Protein AF-A0A3N5EG06-F1 (afdb_monomer_lite)

Radius of gyration: 18.95 Å; chains: 1; bounding box: 44×19×53 Å

Structure (mmCIF, N/CA/C/O backbone):
data_AF-A0A3N5EG06-F1
#
_entry.id   AF-A0A3N5EG06-F1
#
loop_
_atom_site.group_PDB
_atom_site.id
_atom_site.type_symbol
_atom_site.label_atom_id
_atom_site.label_alt_id
_atom_site.label_comp_id
_atom_site.label_asym_id
_atom_site.label_entity_id
_atom_site.label_seq_id
_atom_site.pdbx_PDB_ins_code
_atom_site.Cartn_x
_atom_site.Cartn_y
_atom_site.Cartn_z
_atom_site.occupancy
_atom_site.B_iso_or_equiv
_atom_site.auth_seq_id
_atom_site.auth_comp_id
_atom_site.auth_asym_id
_atom_site.auth_atom_id
_atom_site.pdbx_PDB_model_num
ATOM 1 N N . MET A 1 1 ? 3.928 -12.321 3.495 1.00 86.88 1 MET A N 1
ATOM 2 C CA . MET A 1 1 ? 3.816 -10.873 3.793 1.00 86.88 1 MET A CA 1
ATOM 3 C C . MET A 1 1 ? 2.607 -10.284 3.085 1.00 86.88 1 MET A C 1
ATOM 5 O O . MET A 1 1 ? 1.709 -9.837 3.780 1.00 86.88 1 MET A O 1
ATOM 9 N N . LEU A 1 2 ? 2.553 -10.349 1.748 1.00 89.25 2 LEU A N 1
ATOM 10 C CA . LEU A 1 2 ? 1.446 -9.806 0.947 1.00 89.25 2 LEU A CA 1
ATOM 11 C C . LEU A 1 2 ? 0.070 -10.334 1.380 1.00 89.25 2 LEU A C 1
ATOM 13 O O . LEU A 1 2 ? -0.805 -9.529 1.653 1.00 89.25 2 LEU A O 1
ATOM 17 N N . ASP A 1 3 ? -0.079 -11.642 1.612 1.00 92.44 3 ASP A N 1
ATOM 18 C CA . ASP A 1 3 ? -1.355 -12.204 2.098 1.00 92.44 3 ASP A CA 1
ATOM 19 C C . ASP A 1 3 ? -1.817 -11.616 3.440 1.00 92.44 3 ASP A C 1
ATOM 21 O O . ASP A 1 3 ? -3.009 -11.540 3.719 1.00 92.44 3 ASP A O 1
ATOM 25 N N . ARG A 1 4 ? -0.875 -11.208 4.304 1.00 92.81 4 ARG A N 1
ATOM 26 C CA . ARG A 1 4 ? -1.213 -10.534 5.567 1.00 92.81 4 ARG A CA 1
ATOM 27 C C . ARG A 1 4 ? -1.649 -9.094 5.313 1.00 92.81 4 ARG A C 1
ATOM 29 O O . ARG A 1 4 ? -2.613 -8.658 5.925 1.00 92.81 4 ARG A O 1
ATOM 36 N N . LEU A 1 5 ? -0.964 -8.382 4.418 1.00 94.94 5 LEU A N 1
ATOM 37 C CA . LEU A 1 5 ? -1.328 -7.016 4.031 1.00 94.94 5 LEU A CA 1
ATOM 38 C C . LEU A 1 5 ? -2.710 -6.968 3.380 1.00 94.94 5 LEU A C 1
ATOM 40 O O . LEU A 1 5 ? -3.484 -6.070 3.691 1.00 94.94 5 LEU A O 1
ATOM 44 N N . GLU A 1 6 ? -3.045 -7.960 2.554 1.00 94.31 6 GLU A N 1
ATOM 45 C CA . GLU A 1 6 ? -4.357 -8.043 1.914 1.00 94.31 6 GLU A CA 1
ATOM 46 C C . GLU A 1 6 ? -5.469 -8.257 2.942 1.00 94.31 6 GLU A C 1
ATOM 48 O O . GLU A 1 6 ? -6.424 -7.490 2.974 1.00 94.31 6 GLU A O 1
ATOM 53 N N . LYS A 1 7 ? -5.291 -9.190 3.886 1.00 95.00 7 LYS A N 1
ATOM 54 C CA . LYS A 1 7 ? -6.242 -9.380 4.998 1.00 95.00 7 LYS A CA 1
ATOM 55 C C . LYS A 1 7 ? -6.421 -8.120 5.842 1.00 95.00 7 LYS A C 1
ATOM 57 O O . LYS A 1 7 ? -7.528 -7.800 6.268 1.00 95.00 7 LYS A O 1
ATOM 62 N N . VAL A 1 8 ? -5.334 -7.390 6.095 1.00 95.00 8 VAL A N 1
ATOM 63 C CA . VAL A 1 8 ? -5.406 -6.121 6.830 1.00 95.00 8 VAL A CA 1
ATOM 64 C C . VAL A 1 8 ? -6.121 -5.048 6.004 1.00 95.00 8 VAL A C 1
ATOM 66 O O . VAL A 1 8 ? -6.895 -4.278 6.566 1.00 95.00 8 VAL A O 1
ATOM 69 N N . LYS A 1 9 ? -5.934 -5.013 4.678 1.00 96.44 9 LYS A N 1
ATOM 70 C CA . LYS A 1 9 ? -6.662 -4.112 3.773 1.00 96.44 9 LYS A CA 1
ATOM 71 C C . LYS A 1 9 ? -8.153 -4.433 3.726 1.00 96.44 9 LYS A C 1
ATOM 73 O O . LYS A 1 9 ? -8.960 -3.508 3.784 1.00 96.44 9 LYS A O 1
ATOM 78 N N . GLU A 1 10 ? -8.521 -5.708 3.669 1.00 97.12 10 GLU A N 1
ATOM 79 C CA . GLU A 1 10 ? -9.914 -6.160 3.749 1.00 97.12 10 GLU A CA 1
ATOM 80 C C . GLU A 1 10 ? -10.564 -5.679 5.048 1.00 97.12 10 GLU A C 1
ATOM 82 O O . GLU A 1 10 ? -11.603 -5.019 5.005 1.00 97.12 10 GLU A O 1
ATOM 87 N N . ARG A 1 11 ? -9.904 -5.912 6.191 1.00 96.88 11 ARG A N 1
ATOM 88 C CA . ARG A 1 11 ? -10.379 -5.444 7.498 1.00 96.88 11 ARG A CA 1
ATOM 89 C C . ARG A 1 11 ? -10.477 -3.921 7.566 1.00 96.88 11 ARG A C 1
ATOM 91 O O . ARG A 1 11 ? -11.467 -3.394 8.060 1.00 96.88 11 ARG A O 1
ATOM 98 N N . TYR A 1 12 ? -9.482 -3.206 7.050 1.00 97.94 12 TYR A N 1
ATOM 99 C CA . TYR A 1 12 ? -9.507 -1.747 6.986 1.00 97.94 12 TYR A CA 1
ATOM 100 C C . TYR A 1 12 ? -10.737 -1.242 6.227 1.00 97.94 12 TYR A C 1
ATOM 102 O O . TYR A 1 12 ? -11.484 -0.426 6.758 1.00 97.94 12 TYR A O 1
ATOM 110 N N . ASN A 1 13 ? -10.987 -1.780 5.030 1.00 97.75 13 ASN A N 1
ATOM 111 C CA . ASN A 1 13 ? -12.133 -1.402 4.206 1.00 97.75 13 ASN A CA 1
ATOM 112 C C . ASN A 1 13 ? -13.469 -1.750 4.885 1.00 97.75 13 ASN A C 1
ATOM 114 O O . ASN A 1 13 ? -14.410 -0.959 4.824 1.00 97.75 13 ASN A O 1
ATOM 118 N N . GLU A 1 14 ? -13.550 -2.908 5.547 1.00 98.00 14 GLU A N 1
ATOM 119 C CA . GLU A 1 14 ? -14.714 -3.307 6.344 1.00 98.00 14 GLU A CA 1
ATOM 120 C C . GLU A 1 14 ? -14.996 -2.278 7.448 1.00 98.00 14 GLU A C 1
ATOM 122 O O . GLU A 1 14 ? -16.120 -1.792 7.568 1.00 98.00 14 GLU A O 1
ATOM 127 N N . ILE A 1 15 ? -13.976 -1.889 8.220 1.00 98.00 15 ILE A N 1
ATOM 128 C CA . ILE A 1 15 ? -14.122 -0.885 9.278 1.00 98.00 15 ILE A CA 1
ATOM 129 C C . ILE A 1 15 ? -14.527 0.468 8.691 1.00 98.00 15 ILE A C 1
ATOM 131 O O . ILE A 1 15 ? -15.417 1.116 9.236 1.00 98.00 15 ILE A O 1
ATOM 135 N N . THR A 1 16 ? -13.926 0.898 7.578 1.00 97.62 16 THR A N 1
ATOM 136 C CA . THR A 1 16 ? -14.306 2.146 6.898 1.00 97.62 16 THR A CA 1
ATOM 137 C C . THR A 1 16 ? -15.790 2.142 6.512 1.00 97.62 16 THR A C 1
ATOM 139 O O . THR A 1 16 ? -16.483 3.143 6.715 1.00 97.62 16 THR A O 1
ATOM 142 N N . ALA A 1 17 ? -16.303 1.016 6.006 1.00 97.81 17 ALA A N 1
ATOM 143 C CA . ALA A 1 17 ? -17.720 0.865 5.689 1.00 97.81 17 ALA A CA 1
ATOM 144 C C . ALA A 1 17 ? -18.594 0.897 6.955 1.00 97.81 17 ALA A C 1
ATOM 146 O O . ALA A 1 17 ? -19.583 1.629 6.997 1.00 97.81 17 ALA A O 1
ATOM 147 N N . LEU A 1 18 ? -18.202 0.175 8.011 1.00 97.81 18 LEU A N 1
ATOM 148 C CA . LEU A 1 18 ? -18.912 0.160 9.296 1.00 97.81 18 LEU A CA 1
ATOM 149 C C . LEU A 1 18 ? -18.956 1.539 9.962 1.00 97.81 18 LEU A C 1
ATOM 151 O O . LEU A 1 18 ? -19.974 1.899 10.539 1.00 97.81 18 LEU A O 1
ATOM 155 N N . LEU A 1 19 ? -17.891 2.335 9.865 1.00 97.25 19 LEU A N 1
ATOM 156 C CA . LEU A 1 19 ? -17.855 3.705 10.391 1.00 97.25 19 LEU A CA 1
ATOM 157 C C . LEU A 1 19 ? -18.826 4.653 9.671 1.00 97.25 19 LEU A C 1
ATOM 159 O O . LEU A 1 19 ? -19.127 5.722 10.197 1.00 97.25 19 LEU A O 1
ATOM 163 N N . SER A 1 20 ? -19.334 4.259 8.500 1.00 96.00 20 SER A N 1
ATOM 164 C CA . SER A 1 20 ? -20.368 4.989 7.758 1.00 96.00 20 SER A CA 1
ATOM 165 C C . SER A 1 20 ? -21.791 4.477 8.045 1.00 96.00 20 SER A C 1
ATOM 167 O O . SER A 1 20 ? -22.757 5.072 7.568 1.00 96.00 20 SER A O 1
ATOM 169 N N . ASP A 1 21 ? -21.946 3.390 8.811 1.00 97.50 21 ASP A N 1
ATOM 170 C CA . ASP A 1 21 ? -23.246 2.802 9.157 1.00 97.50 21 ASP A CA 1
ATOM 171 C C . ASP A 1 21 ? -23.948 3.633 10.256 1.00 97.50 21 ASP A C 1
ATOM 173 O O . ASP A 1 21 ? -23.384 3.812 11.342 1.00 97.50 21 ASP A O 1
ATOM 177 N N . PRO A 1 22 ? -25.196 4.104 10.044 1.00 96.62 22 PRO A N 1
ATOM 178 C CA . PRO A 1 22 ? -25.966 4.835 11.054 1.00 96.62 22 PRO A CA 1
ATOM 179 C C . PRO A 1 22 ? -26.096 4.114 12.403 1.00 96.62 22 PRO A C 1
ATOM 181 O O . PRO A 1 22 ? -26.089 4.763 13.451 1.00 96.62 22 PRO A O 1
ATOM 184 N N . ASN A 1 23 ? -26.173 2.780 12.406 1.00 96.00 23 ASN A N 1
ATOM 185 C CA . ASN A 1 23 ? -26.257 1.986 13.632 1.00 96.00 23 ASN A CA 1
ATOM 186 C C . ASN A 1 23 ? -24.960 2.076 14.442 1.00 96.00 23 ASN A C 1
ATOM 188 O O . ASN A 1 23 ? -25.004 2.167 15.669 1.00 96.00 23 ASN A O 1
ATOM 192 N N . VAL A 1 24 ? -23.808 2.093 13.767 1.00 96.62 24 VAL A N 1
ATOM 193 C CA . VAL A 1 24 ? -22.504 2.285 14.412 1.00 96.62 24 VAL A CA 1
ATOM 194 C C . VAL A 1 24 ? -22.357 3.728 14.880 1.00 96.62 24 VAL A C 1
ATOM 196 O O . VAL A 1 24 ? -21.986 3.942 16.028 1.00 96.62 24 VAL A O 1
ATOM 199 N N . LEU A 1 25 ? -22.712 4.709 14.046 1.00 94.56 25 LEU A N 1
ATOM 200 C CA . LEU A 1 25 ? -22.652 6.135 14.394 1.00 94.56 25 LEU A CA 1
ATOM 201 C C . LEU A 1 25 ? -23.500 6.482 15.627 1.00 94.56 25 LEU A C 1
ATOM 203 O O . LEU A 1 25 ? -23.112 7.328 16.430 1.00 94.56 25 LEU A O 1
ATOM 207 N N . SER A 1 26 ? -24.641 5.812 15.796 1.00 96.69 26 SER A N 1
ATOM 208 C CA . SER A 1 26 ? -25.516 5.983 16.962 1.00 96.69 26 SER A CA 1
ATOM 209 C C . SER A 1 26 ? -24.994 5.317 18.246 1.00 96.69 26 SER A C 1
ATOM 211 O O . SER A 1 26 ? -25.463 5.640 19.337 1.00 96.69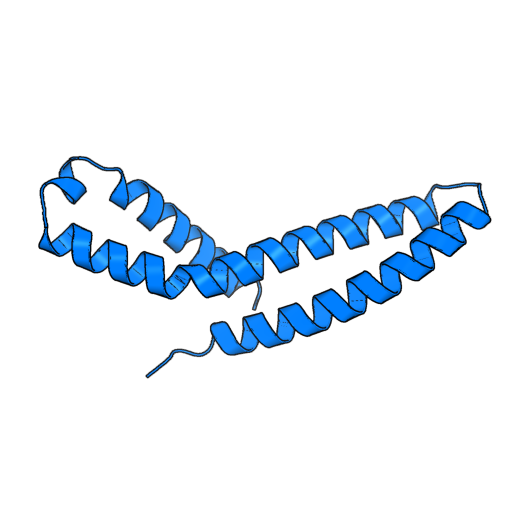 26 SER A O 1
ATOM 213 N N . ASN A 1 27 ? -24.005 4.419 18.143 1.00 97.75 27 ASN A N 1
ATOM 214 C CA . ASN A 1 27 ? -23.378 3.732 19.272 1.00 97.75 27 ASN A CA 1
ATOM 215 C C . ASN A 1 27 ? -21.952 4.260 19.502 1.00 97.75 27 ASN A C 1
ATOM 217 O O . ASN A 1 27 ? -20.991 3.827 18.865 1.00 97.75 27 ASN A O 1
ATOM 221 N N . GLN A 1 28 ? -21.809 5.172 20.467 1.00 95.94 28 GLN A N 1
ATOM 222 C CA . GLN A 1 28 ? -20.551 5.873 20.740 1.00 95.94 28 GLN A CA 1
ATOM 223 C C . GLN A 1 28 ? -19.383 4.942 21.108 1.00 95.94 28 GLN A C 1
ATOM 225 O O . GLN A 1 28 ? -18.253 5.200 20.694 1.00 95.94 28 GLN A O 1
ATOM 230 N N . GLU A 1 29 ? -19.634 3.876 21.873 1.00 97.56 29 GLU A N 1
ATOM 231 C CA . GLU A 1 29 ? -18.597 2.917 22.276 1.00 97.56 29 GLU A CA 1
ATOM 232 C C . GLU A 1 29 ? -18.065 2.165 21.055 1.00 97.56 29 GLU A C 1
ATOM 234 O O . GLU A 1 29 ? -16.870 2.215 20.760 1.00 97.56 29 GLU A O 1
ATOM 239 N N . ARG A 1 30 ? -18.974 1.579 20.266 1.00 97.00 30 ARG A N 1
ATOM 240 C CA . ARG A 1 30 ? -18.616 0.845 19.048 1.00 97.00 30 ARG A CA 1
ATOM 241 C C . ARG A 1 30 ? -17.933 1.740 18.016 1.00 97.00 30 ARG A C 1
ATOM 243 O O . ARG A 1 30 ? -16.959 1.319 17.396 1.00 97.00 30 ARG A O 1
ATOM 250 N N . TYR A 1 31 ? -18.417 2.969 17.835 1.00 97.69 31 TYR A N 1
ATOM 251 C CA . TYR A 1 31 ? -17.793 3.939 16.937 1.00 97.69 31 TYR A CA 1
ATOM 252 C C . TYR A 1 31 ? -16.364 4.280 17.373 1.00 97.69 31 TYR A C 1
ATOM 254 O O . TYR A 1 31 ? -15.459 4.319 16.537 1.00 97.69 31 TYR A O 1
ATOM 262 N N . ARG A 1 32 ? -16.140 4.505 18.674 1.00 97.81 32 ARG A N 1
ATOM 263 C CA . ARG A 1 32 ? -14.813 4.823 19.218 1.00 97.81 32 ARG A CA 1
ATOM 264 C C . ARG A 1 32 ? -13.828 3.680 18.987 1.00 97.81 32 ARG A C 1
ATOM 266 O O . ARG A 1 32 ? -12.710 3.938 18.544 1.00 97.81 32 ARG A O 1
ATOM 273 N N . ASP A 1 33 ? -14.242 2.448 19.257 1.00 97.62 33 ASP A N 1
ATOM 274 C CA . ASP A 1 33 ? -13.369 1.281 19.138 1.00 97.62 33 ASP A CA 1
ATOM 275 C C . ASP A 1 33 ? -12.990 1.017 17.673 1.00 97.62 33 ASP A C 1
ATOM 277 O O . ASP A 1 33 ? -11.808 0.876 17.357 1.00 97.62 33 ASP A O 1
ATOM 281 N N . LEU A 1 34 ? -13.963 1.082 16.756 1.00 97.75 34 LEU A N 1
ATOM 282 C CA . LEU A 1 34 ? -13.716 0.974 15.313 1.00 97.75 34 LEU A CA 1
ATOM 283 C C . LEU A 1 34 ? -12.857 2.129 14.781 1.00 97.75 34 LEU A C 1
ATOM 285 O O . LEU A 1 34 ? -11.982 1.914 13.946 1.00 97.75 34 LEU A O 1
ATOM 289 N N . SER A 1 35 ? -13.058 3.353 15.275 1.00 97.62 35 SER A N 1
ATOM 290 C CA . SER A 1 35 ? -12.249 4.514 14.876 1.00 97.62 35 SER A CA 1
ATOM 291 C C . SER A 1 35 ? -10.791 4.365 15.305 1.00 97.62 35 SER A C 1
ATOM 293 O O . SER A 1 35 ? -9.883 4.761 14.566 1.00 97.62 35 SER A O 1
ATOM 295 N N . LYS A 1 36 ? -10.559 3.786 16.490 1.00 97.19 36 LYS A N 1
ATOM 296 C CA . LYS A 1 36 ? -9.217 3.476 16.981 1.00 97.19 36 LYS A CA 1
ATOM 297 C C . LYS A 1 36 ? -8.568 2.397 16.117 1.00 97.19 36 LYS A C 1
ATOM 299 O O . LYS A 1 36 ? -7.494 2.646 15.580 1.00 97.19 36 LYS A O 1
ATOM 304 N N . GLU A 1 37 ? -9.255 1.277 15.888 1.00 95.62 37 GLU A N 1
ATOM 305 C CA . GLU A 1 37 ? -8.759 0.196 15.024 1.00 95.62 37 GLU A CA 1
ATOM 306 C C . GLU A 1 37 ? -8.428 0.714 13.611 1.00 95.62 37 GLU A C 1
ATOM 308 O O . GLU A 1 37 ? -7.334 0.492 13.098 1.00 95.62 37 GLU A O 1
ATOM 313 N N . HIS A 1 38 ? -9.319 1.501 13.001 1.00 97.62 38 HIS A N 1
ATOM 314 C CA . HIS A 1 38 ? -9.082 2.126 11.698 1.00 97.62 38 HIS A CA 1
ATOM 315 C C . HIS A 1 38 ? -7.837 3.024 11.694 1.00 97.62 38 HIS A C 1
ATOM 317 O O . HIS A 1 38 ? -7.035 2.996 10.754 1.00 97.62 38 HIS A O 1
ATOM 323 N N . SER A 1 39 ? -7.666 3.836 12.739 1.00 96.50 39 SER A N 1
ATOM 324 C CA . SER A 1 39 ? -6.512 4.730 12.875 1.00 96.50 39 SER A CA 1
ATOM 325 C C . SER A 1 39 ? -5.210 3.949 13.043 1.00 96.50 39 SER A C 1
ATOM 327 O O . SER A 1 39 ? -4.214 4.310 12.418 1.00 96.50 39 SER A O 1
ATOM 329 N N . ASP A 1 40 ? -5.233 2.852 13.798 1.00 94.50 40 ASP A N 1
ATOM 330 C CA . ASP A 1 40 ? -4.074 1.986 14.028 1.00 94.50 40 ASP A CA 1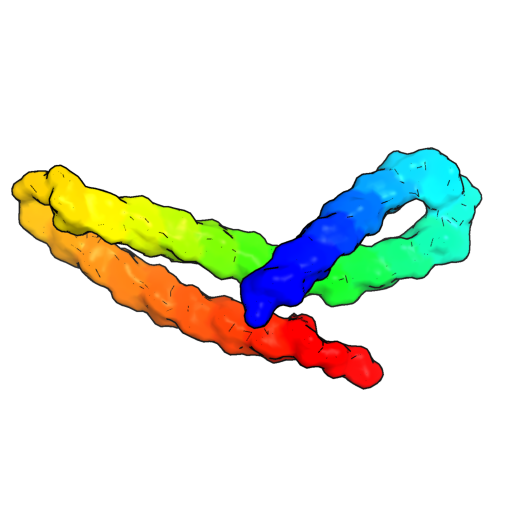
ATOM 331 C C . ASP A 1 40 ? -3.636 1.267 12.739 1.00 94.50 40 ASP A C 1
ATOM 333 O O . ASP A 1 40 ? -2.439 1.134 12.474 1.00 94.50 40 ASP A O 1
ATOM 337 N N . LEU A 1 41 ? -4.588 0.872 11.885 1.00 95.69 41 LEU A N 1
ATOM 338 C CA . LEU A 1 41 ? -4.308 0.227 10.595 1.00 95.69 41 LEU A CA 1
ATOM 339 C C . LEU A 1 41 ? -3.909 1.217 9.485 1.00 95.69 41 LEU A C 1
ATOM 341 O O . LEU A 1 41 ? -3.218 0.840 8.534 1.00 95.69 41 LEU A O 1
ATOM 345 N N . THR A 1 42 ? -4.309 2.488 9.590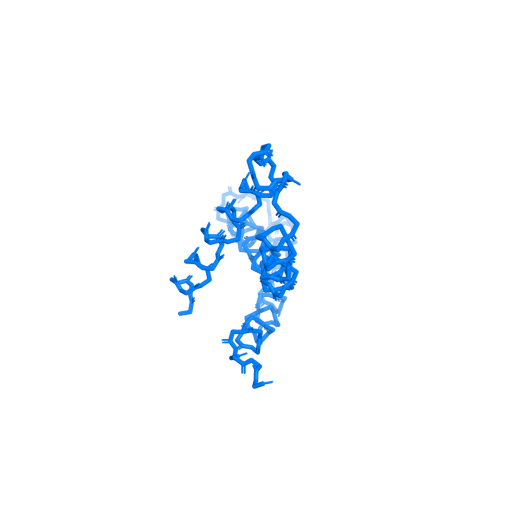 1.00 96.44 42 THR A N 1
ATOM 346 C CA . THR A 1 42 ? -4.113 3.502 8.535 1.00 96.44 42 THR A CA 1
ATOM 347 C C . THR A 1 42 ? -2.656 3.629 8.051 1.00 96.44 42 THR A C 1
ATOM 349 O O . THR A 1 42 ? -2.454 3.667 6.833 1.00 96.44 42 THR A O 1
ATOM 352 N N . PRO A 1 43 ? -1.621 3.688 8.917 1.00 96.25 43 PRO A N 1
ATOM 353 C CA . PRO A 1 43 ? -0.232 3.794 8.467 1.00 96.25 43 PRO A CA 1
ATOM 354 C C . PRO A 1 43 ? 0.201 2.614 7.592 1.00 96.25 43 PRO A C 1
ATOM 356 O O . PRO A 1 43 ? 0.800 2.818 6.536 1.00 96.25 43 PRO A O 1
ATOM 359 N N . LEU A 1 44 ? -0.158 1.392 7.998 1.00 96.06 44 LEU A N 1
ATOM 360 C CA . LEU A 1 44 ? 0.177 0.172 7.267 1.00 96.06 44 LEU A CA 1
ATOM 361 C C . LEU A 1 44 ? -0.506 0.143 5.896 1.00 96.06 44 LEU A C 1
ATOM 363 O O . LEU A 1 44 ? 0.138 -0.154 4.891 1.00 96.06 44 LEU A O 1
ATOM 367 N N . ILE A 1 45 ? -1.784 0.522 5.838 1.00 97.44 45 ILE A N 1
ATOM 368 C CA . ILE A 1 45 ? -2.533 0.582 4.579 1.00 97.44 45 ILE A CA 1
ATOM 369 C C . ILE A 1 45 ? -1.975 1.640 3.632 1.00 97.44 45 ILE A C 1
ATOM 371 O O . ILE A 1 45 ? -1.801 1.362 2.448 1.00 97.44 45 ILE A O 1
ATOM 375 N N . ARG A 1 46 ? -1.612 2.824 4.133 1.00 97.12 46 ARG A N 1
ATOM 376 C CA . ARG A 1 46 ? -0.981 3.865 3.306 1.00 97.12 46 ARG A CA 1
ATOM 377 C C . ARG A 1 46 ? 0.365 3.415 2.742 1.00 97.12 46 ARG A C 1
ATOM 379 O O . ARG A 1 46 ? 0.663 3.690 1.580 1.00 97.12 46 ARG A O 1
ATOM 386 N N . ALA A 1 47 ? 1.183 2.730 3.539 1.00 97.12 47 ALA A N 1
ATOM 387 C CA . ALA A 1 47 ? 2.429 2.146 3.052 1.00 97.12 47 ALA A CA 1
ATOM 388 C C . ALA A 1 47 ? 2.164 1.073 1.982 1.00 97.12 47 ALA A C 1
ATOM 390 O O . ALA A 1 47 ? 2.840 1.058 0.953 1.00 97.12 47 ALA A O 1
ATOM 391 N N . TYR A 1 48 ? 1.137 0.240 2.172 1.00 97.56 48 TYR A N 1
ATOM 392 C CA . TYR A 1 48 ? 0.793 -0.821 1.227 1.00 97.56 48 TYR A CA 1
ATOM 393 C C . TYR A 1 48 ? 0.264 -0.271 -0.101 1.00 97.56 48 TYR A C 1
ATOM 395 O O . TYR A 1 48 ? 0.696 -0.717 -1.162 1.00 97.56 48 TYR A O 1
ATOM 403 N N . ASP A 1 49 ? -0.591 0.750 -0.065 1.00 96.94 49 ASP A N 1
ATOM 404 C CA . ASP A 1 49 ? -1.106 1.400 -1.273 1.00 96.94 49 ASP A CA 1
ATOM 405 C C . ASP A 1 49 ? 0.033 2.058 -2.080 1.00 96.94 49 ASP A C 1
ATOM 407 O O . ASP A 1 49 ? 0.079 1.932 -3.306 1.00 96.94 49 ASP A O 1
ATOM 411 N N . ARG A 1 50 ? 1.012 2.691 -1.407 1.00 97.50 50 ARG A N 1
ATOM 412 C CA . ARG A 1 50 ? 2.230 3.213 -2.063 1.00 97.50 50 ARG A CA 1
ATOM 413 C C . ARG A 1 50 ? 3.060 2.100 -2.700 1.00 97.50 50 ARG A C 1
ATOM 415 O O . ARG A 1 50 ? 3.501 2.254 -3.836 1.00 97.50 50 ARG A O 1
ATOM 422 N N . TYR A 1 51 ? 3.248 0.985 -1.994 1.00 97.69 51 TYR A N 1
ATOM 423 C CA . TYR A 1 51 ? 3.961 -0.181 -2.517 1.00 97.69 51 TYR A CA 1
ATOM 424 C C . TYR A 1 51 ? 3.297 -0.742 -3.777 1.00 97.69 51 TYR A C 1
ATOM 426 O O . TYR A 1 51 ? 3.978 -0.980 -4.773 1.00 97.69 51 TYR A O 1
ATOM 434 N N . ARG A 1 52 ? 1.969 -0.908 -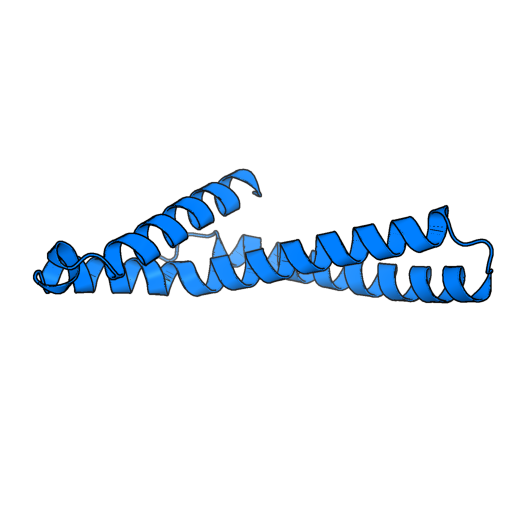3.762 1.00 96.62 52 ARG A N 1
ATOM 435 C CA . ARG A 1 52 ? 1.211 -1.383 -4.927 1.00 96.62 52 ARG A CA 1
ATOM 436 C C . ARG A 1 52 ? 1.359 -0.445 -6.117 1.00 96.62 52 ARG A C 1
ATOM 438 O O . ARG A 1 52 ? 1.725 -0.904 -7.191 1.00 96.62 52 ARG A O 1
ATOM 445 N N . LYS A 1 53 ? 1.182 0.861 -5.901 1.00 96.94 53 LYS A N 1
ATOM 446 C CA . LYS A 1 53 ? 1.354 1.863 -6.958 1.00 96.94 53 LYS A CA 1
ATOM 447 C C . LYS A 1 53 ? 2.753 1.811 -7.576 1.00 96.94 53 LYS A C 1
ATOM 449 O O . LYS A 1 53 ? 2.875 1.829 -8.793 1.00 96.94 53 LYS A O 1
ATOM 454 N N . MET A 1 54 ? 3.795 1.704 -6.752 1.00 97.44 54 MET A N 1
ATOM 455 C CA . MET A 1 54 ? 5.174 1.615 -7.240 1.00 97.44 54 MET A CA 1
ATOM 456 C C . MET A 1 54 ? 5.438 0.301 -7.998 1.00 97.44 54 MET A C 1
ATOM 458 O O . MET A 1 54 ? 6.217 0.272 -8.948 1.00 97.44 54 MET A O 1
ATOM 462 N N . LYS A 1 55 ? 4.775 -0.800 -7.618 1.00 96.62 55 LYS A N 1
ATOM 463 C CA . LYS A 1 55 ? 4.826 -2.050 -8.388 1.00 96.62 55 LYS A CA 1
ATOM 464 C C . LYS A 1 55 ? 4.162 -1.918 -9.753 1.00 96.62 55 LYS A C 1
ATOM 466 O O . LYS A 1 55 ? 4.724 -2.418 -10.726 1.00 96.62 55 LYS A O 1
ATOM 471 N N . ASP A 1 56 ? 3.010 -1.261 -9.817 1.00 97.31 56 ASP A N 1
ATOM 472 C CA . ASP A 1 56 ? 2.299 -1.019 -11.074 1.00 97.31 56 ASP A CA 1
ATOM 473 C C . ASP A 1 56 ? 3.122 -0.101 -11.995 1.00 97.31 56 ASP A C 1
ATOM 475 O O . ASP A 1 56 ? 3.257 -0.370 -13.186 1.00 97.31 56 ASP A O 1
ATOM 479 N N . GLU A 1 57 ? 3.762 0.927 -11.431 1.00 97.00 57 GLU A N 1
ATOM 480 C CA . GLU A 1 57 ? 4.699 1.804 -12.140 1.00 97.00 57 GLU A CA 1
ATOM 481 C C . GLU A 1 57 ? 5.894 1.024 -12.704 1.00 97.00 57 GLU A C 1
ATOM 483 O O . GLU A 1 57 ? 6.175 1.100 -13.900 1.00 97.00 57 GLU A O 1
ATOM 488 N N . LEU A 1 58 ? 6.544 0.186 -11.889 1.00 97.81 58 LEU A N 1
ATOM 489 C CA . LEU A 1 58 ? 7.643 -0.666 -12.348 1.00 97.81 58 LEU A CA 1
ATOM 490 C C . LEU A 1 58 ? 7.209 -1.622 -13.473 1.00 97.81 58 LEU A C 1
ATOM 492 O O . LEU A 1 58 ? 7.991 -1.887 -14.389 1.00 97.81 58 LEU A O 1
ATOM 496 N N . ALA A 1 59 ? 5.985 -2.152 -13.407 1.00 97.56 59 ALA A N 1
ATOM 497 C CA . ALA A 1 59 ? 5.437 -3.007 -14.454 1.00 97.56 59 ALA A CA 1
ATOM 498 C C . ALA A 1 59 ? 5.237 -2.235 -15.768 1.00 97.56 59 ALA A C 1
ATOM 500 O O . ALA A 1 59 ? 5.647 -2.731 -16.816 1.00 97.56 59 ALA A O 1
ATOM 501 N N . GLY A 1 60 ? 4.701 -1.012 -15.707 1.00 97.75 60 GLY A N 1
ATOM 502 C CA . GLY A 1 60 ? 4.554 -0.145 -16.880 1.00 97.75 60 GLY A CA 1
ATOM 503 C C . GLY A 1 60 ? 5.898 0.240 -17.505 1.00 97.75 60 GLY A C 1
ATOM 504 O O . GLY A 1 60 ? 6.068 0.159 -18.719 1.00 97.75 60 GLY A O 1
ATOM 505 N N . LEU A 1 61 ? 6.901 0.569 -16.688 1.00 97.75 61 LEU A N 1
ATOM 506 C CA . LEU A 1 61 ? 8.252 0.856 -17.183 1.00 97.75 61 LEU A CA 1
ATOM 507 C C . LEU A 1 61 ? 8.887 -0.365 -17.855 1.00 97.75 61 LEU A C 1
ATOM 509 O O . LEU A 1 61 ? 9.505 -0.251 -18.915 1.00 97.75 61 LEU A O 1
ATOM 513 N N . LYS A 1 62 ? 8.690 -1.554 -17.276 1.00 96.69 62 LYS A N 1
ATOM 514 C CA . LYS A 1 62 ? 9.146 -2.808 -17.879 1.00 96.69 62 LYS A CA 1
ATOM 515 C C . LYS A 1 62 ? 8.491 -3.032 -19.244 1.00 96.69 62 LYS A C 1
ATOM 517 O O . LYS A 1 62 ? 9.198 -3.347 -20.199 1.00 96.69 62 LYS A O 1
ATOM 522 N N . GLU A 1 63 ? 7.185 -2.808 -19.358 1.00 97.62 63 GLU A N 1
ATOM 523 C CA . GLU A 1 63 ? 6.471 -2.903 -20.634 1.00 97.62 63 GLU A CA 1
ATOM 524 C C . GLU A 1 63 ? 7.053 -1.942 -21.681 1.00 97.62 63 GLU A C 1
ATOM 526 O O . GLU A 1 63 ? 7.287 -2.351 -22.819 1.00 97.62 63 GLU A O 1
ATOM 531 N N . ILE A 1 64 ? 7.395 -0.705 -21.302 1.00 97.00 64 ILE A N 1
ATOM 532 C CA . ILE A 1 64 ? 8.051 0.256 -22.205 1.00 97.00 64 ILE A CA 1
ATOM 533 C C . ILE A 1 64 ? 9.395 -0.292 -22.705 1.00 97.00 64 ILE A C 1
ATOM 535 O O . ILE A 1 64 ? 9.674 -0.230 -23.905 1.00 97.00 64 ILE A O 1
ATOM 539 N N . THR A 1 65 ? 10.223 -0.872 -21.826 1.00 95.44 65 THR A N 1
ATOM 540 C CA . THR A 1 65 ? 11.522 -1.440 -22.244 1.00 95.44 65 THR A CA 1
ATOM 541 C C . THR A 1 65 ? 11.379 -2.609 -23.224 1.00 95.44 65 THR A C 1
ATOM 543 O O . THR A 1 65 ? 12.207 -2.776 -24.130 1.00 95.44 65 THR A O 1
ATOM 546 N N . GLU A 1 66 ? 10.316 -3.400 -23.076 1.00 95.38 66 GLU A N 1
ATOM 547 C CA . GLU A 1 66 ? 10.044 -4.581 -23.898 1.00 95.38 66 GLU A CA 1
ATOM 548 C C . GLU A 1 66 ? 9.408 -4.213 -25.246 1.00 95.38 66 GLU A C 1
ATOM 550 O O . GLU A 1 66 ? 9.760 -4.804 -26.268 1.00 95.38 66 GLU A O 1
ATOM 555 N N . THR A 1 67 ? 8.524 -3.214 -25.267 1.00 97.12 67 THR A N 1
ATOM 556 C CA . THR A 1 67 ? 7.674 -2.895 -26.428 1.00 97.12 67 THR A CA 1
ATOM 557 C C . THR A 1 67 ? 8.148 -1.703 -27.256 1.00 97.12 67 THR A C 1
ATOM 559 O O . THR A 1 67 ? 7.882 -1.664 -28.458 1.00 97.12 67 THR A O 1
ATOM 562 N N . SER A 1 68 ? 8.867 -0.741 -26.667 1.00 95.56 68 SER A N 1
ATOM 563 C CA . SER A 1 68 ? 9.350 0.428 -27.409 1.00 95.56 68 SER A CA 1
ATOM 564 C C . SER A 1 68 ? 10.392 0.024 -28.458 1.00 95.56 68 SER A C 1
ATOM 566 O O . SER A 1 68 ? 11.190 -0.891 -28.252 1.00 95.56 68 SER A O 1
ATOM 568 N N . SER A 1 69 ? 10.416 0.707 -29.600 1.00 96.75 69 SER A N 1
ATOM 569 C CA . SER A 1 69 ? 11.487 0.593 -30.600 1.00 96.75 69 SER A CA 1
ATOM 570 C C . SER A 1 69 ? 12.527 1.709 -30.484 1.00 96.75 69 SER A C 1
ATOM 572 O O . SER A 1 69 ? 13.548 1.651 -31.163 1.00 96.75 69 SER A O 1
ATOM 574 N N . ASP A 1 70 ? 12.268 2.719 -29.651 1.00 97.75 70 ASP A N 1
ATOM 575 C CA . ASP A 1 70 ? 13.129 3.884 -29.459 1.00 97.75 70 ASP A CA 1
ATOM 576 C C . ASP A 1 70 ? 14.189 3.604 -28.371 1.00 97.75 70 ASP A C 1
ATOM 578 O O . ASP A 1 70 ? 13.831 3.400 -27.204 1.00 97.75 70 ASP A O 1
ATOM 582 N N . PRO A 1 71 ? 15.493 3.583 -28.715 1.00 96.06 71 PRO A N 1
ATOM 583 C CA . PRO A 1 71 ? 16.567 3.340 -27.754 1.00 96.06 71 PRO A CA 1
ATOM 584 C C . PRO A 1 71 ? 16.642 4.366 -26.616 1.00 96.06 71 PRO A C 1
ATOM 586 O O . PRO A 1 71 ? 16.978 3.984 -25.494 1.00 96.06 71 PRO A O 1
ATOM 589 N N . GLU A 1 72 ? 16.324 5.637 -26.874 1.00 96.62 72 GLU A N 1
ATOM 590 C CA . GLU A 1 72 ? 16.374 6.695 -25.858 1.00 96.62 72 GLU A CA 1
ATOM 591 C C . GLU A 1 72 ? 15.269 6.480 -24.821 1.00 96.62 72 GLU A C 1
ATOM 593 O O . GLU A 1 72 ? 15.521 6.478 -23.615 1.00 96.62 72 GLU A O 1
ATOM 598 N N . MET A 1 73 ? 14.059 6.164 -25.289 1.00 96.06 73 MET A N 1
ATOM 599 C CA . MET A 1 73 ? 12.930 5.835 -24.420 1.00 96.06 73 MET A CA 1
ATOM 600 C C . MET A 1 73 ? 13.207 4.599 -23.553 1.00 96.06 73 MET A C 1
ATOM 602 O O . MET A 1 73 ? 12.872 4.591 -22.368 1.00 96.06 73 MET A O 1
ATOM 606 N N . LYS A 1 74 ? 13.864 3.566 -24.101 1.00 97.50 74 LYS A N 1
ATOM 607 C CA . LYS A 1 74 ? 14.287 2.404 -23.301 1.00 97.50 74 LYS A CA 1
ATOM 608 C C . LYS A 1 74 ? 15.294 2.786 -22.229 1.00 97.50 74 LYS A C 1
ATOM 610 O O . LYS A 1 74 ? 15.180 2.319 -21.100 1.00 97.50 74 LYS A O 1
ATOM 615 N N . GLN A 1 75 ? 16.282 3.606 -22.577 1.00 96.69 75 GLN A N 1
ATOM 616 C CA . GLN A 1 75 ? 17.313 4.034 -21.637 1.00 96.69 75 GLN A CA 1
ATOM 617 C C . GLN A 1 75 ? 16.719 4.845 -20.479 1.00 96.69 75 GLN A C 1
ATOM 619 O O . GLN A 1 75 ? 17.092 4.613 -19.327 1.00 96.69 75 GLN A O 1
ATOM 624 N N . LEU A 1 76 ? 15.768 5.738 -20.769 1.00 96.38 76 LEU A N 1
ATOM 625 C CA . LEU A 1 76 ? 15.017 6.475 -19.752 1.00 96.38 76 LEU A CA 1
ATOM 626 C C . LEU A 1 76 ? 14.236 5.522 -18.840 1.00 96.38 76 LEU A C 1
ATOM 628 O O . LEU A 1 76 ? 14.410 5.568 -17.622 1.00 96.38 76 LEU A O 1
ATOM 632 N N . ALA A 1 77 ? 13.469 4.596 -19.424 1.00 97.06 77 ALA A N 1
ATOM 633 C CA . ALA A 1 77 ? 12.697 3.619 -18.662 1.00 97.06 77 ALA A CA 1
ATOM 634 C C . ALA A 1 77 ? 13.591 2.750 -17.758 1.00 97.06 77 ALA A C 1
ATOM 636 O O . ALA A 1 77 ? 13.254 2.542 -16.598 1.00 97.06 77 ALA A O 1
ATOM 637 N N . TYR A 1 78 ? 14.768 2.306 -18.220 1.00 96.75 78 TYR A N 1
ATOM 638 C CA . TYR A 1 78 ? 15.719 1.584 -17.364 1.00 96.75 78 TYR A CA 1
ATOM 639 C C . TYR A 1 78 ? 16.173 2.408 -16.153 1.00 96.75 78 TYR A C 1
ATOM 641 O O . TYR A 1 78 ? 16.235 1.876 -15.044 1.00 96.75 78 TYR A O 1
ATOM 649 N N . GLY A 1 79 ? 16.470 3.696 -16.343 1.00 96.44 79 GLY A N 1
ATOM 650 C CA . GLY A 1 79 ? 16.854 4.587 -15.246 1.00 96.44 79 GLY A CA 1
ATOM 651 C C . GLY A 1 79 ? 15.746 4.745 -14.202 1.00 96.44 79 GLY A C 1
ATOM 652 O O . GLY A 1 79 ? 16.013 4.682 -13.000 1.00 96.44 79 GLY A O 1
ATOM 653 N N . GLU A 1 80 ? 14.501 4.893 -14.649 1.00 97.06 80 GLU A N 1
ATOM 654 C CA . GLU A 1 80 ? 13.331 4.979 -13.768 1.00 97.06 80 GLU A CA 1
ATOM 655 C C . GLU A 1 80 ? 13.047 3.645 -13.059 1.00 97.06 80 GLU A C 1
ATOM 657 O O . GLU A 1 80 ? 12.749 3.630 -11.864 1.00 97.06 80 GLU A O 1
ATOM 662 N N . MET A 1 81 ? 13.231 2.507 -13.741 1.00 97.44 81 MET A N 1
ATOM 663 C CA . MET A 1 81 ? 13.062 1.177 -13.144 1.00 97.44 81 MET A CA 1
ATOM 664 C C . MET A 1 81 ? 14.002 0.951 -11.958 1.00 97.44 81 MET A C 1
ATOM 666 O O . MET A 1 81 ? 13.583 0.371 -10.956 1.00 97.44 81 MET A O 1
ATOM 670 N N . GLU A 1 82 ? 15.256 1.396 -12.043 1.00 96.38 82 GLU A N 1
ATOM 671 C CA . GLU A 1 82 ? 16.213 1.264 -10.938 1.00 96.38 82 GLU A CA 1
ATOM 672 C C . GLU A 1 82 ? 15.789 2.097 -9.717 1.00 96.38 82 GLU A C 1
ATOM 674 O O . GLU A 1 82 ? 15.827 1.612 -8.582 1.00 96.38 82 GLU A O 1
ATOM 679 N N . GLN A 1 83 ? 15.286 3.314 -9.938 1.00 95.81 83 GLN A N 1
ATOM 680 C CA . GLN A 1 83 ? 14.751 4.161 -8.865 1.00 95.81 83 GLN A CA 1
ATOM 681 C C . GLN A 1 83 ? 13.487 3.560 -8.236 1.00 95.81 83 GLN A C 1
ATOM 683 O O . GLN A 1 83 ? 13.342 3.540 -7.007 1.00 95.81 83 GLN A O 1
ATOM 688 N N . ALA A 1 84 ? 12.589 3.018 -9.062 1.00 96.19 84 ALA A N 1
ATOM 689 C CA . ALA A 1 84 ? 11.376 2.351 -8.606 1.00 96.19 84 ALA A CA 1
ATOM 690 C C . ALA A 1 84 ? 11.701 1.099 -7.773 1.00 96.19 84 ALA A C 1
ATOM 692 O O . ALA A 1 84 ? 11.105 0.882 -6.717 1.00 96.19 84 ALA A O 1
ATOM 693 N N . ARG A 1 85 ? 12.703 0.305 -8.178 1.00 96.50 85 ARG A N 1
ATOM 694 C CA . ARG A 1 85 ? 13.183 -0.869 -7.423 1.00 96.50 85 ARG A CA 1
ATOM 695 C C . ARG A 1 85 ? 13.751 -0.494 -6.055 1.00 96.50 85 ARG A C 1
ATOM 697 O O . ARG A 1 85 ? 13.384 -1.123 -5.063 1.00 96.50 85 ARG A O 1
ATOM 704 N N . AL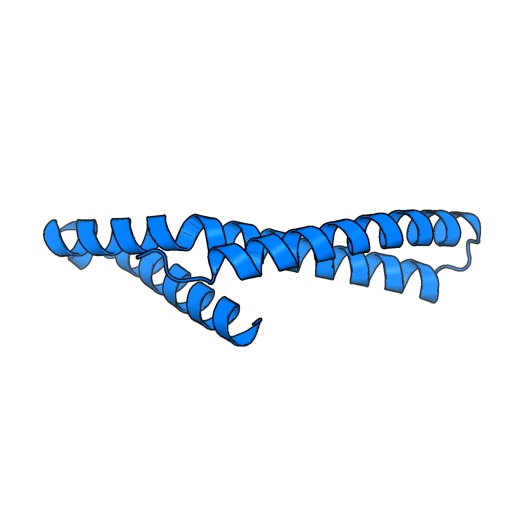A A 1 86 ? 14.595 0.535 -5.981 1.00 96.44 86 ALA A N 1
ATOM 705 C CA . ALA A 1 86 ? 15.132 1.022 -4.707 1.00 96.44 86 ALA A CA 1
ATOM 706 C C . ALA A 1 86 ? 14.014 1.526 -3.771 1.00 96.44 86 ALA A C 1
ATOM 708 O O . ALA A 1 86 ? 14.004 1.240 -2.567 1.00 96.44 86 ALA A O 1
ATOM 709 N N . SER A 1 87 ? 13.025 2.221 -4.338 1.00 95.81 87 SER A N 1
ATOM 710 C CA . SER A 1 87 ? 11.848 2.692 -3.604 1.00 95.81 87 SER A CA 1
ATOM 711 C C . SER A 1 87 ? 10.990 1.533 -3.090 1.00 95.81 87 SER A C 1
ATOM 713 O O . SER A 1 87 ? 10.565 1.550 -1.934 1.00 95.81 87 SER A O 1
ATOM 715 N N . LEU A 1 88 ? 10.782 0.490 -3.903 1.00 96.88 88 LEU A N 1
ATOM 716 C CA . LEU A 1 88 ? 10.073 -0.724 -3.489 1.00 96.88 88 LEU A CA 1
ATOM 717 C C . LEU A 1 88 ? 10.766 -1.412 -2.321 1.00 96.88 88 LEU A C 1
ATOM 719 O O . LEU A 1 88 ? 10.093 -1.769 -1.362 1.00 96.88 88 LEU A O 1
ATOM 723 N N . GLN A 1 89 ? 12.091 -1.558 -2.369 1.00 96.56 89 GLN A N 1
ATOM 724 C CA . GLN A 1 89 ? 12.843 -2.172 -1.276 1.00 96.56 89 GLN A CA 1
ATOM 725 C C . GLN A 1 89 ? 12.658 -1.398 0.036 1.00 96.56 89 GLN A C 1
ATOM 727 O O . GLN A 1 89 ? 12.409 -1.994 1.081 1.00 96.56 89 GLN A O 1
ATOM 732 N N . THR A 1 90 ? 12.707 -0.066 -0.025 1.00 96.88 90 THR A N 1
ATOM 733 C CA . THR A 1 90 ? 12.467 0.793 1.145 1.00 96.88 90 THR A CA 1
ATOM 734 C C . THR A 1 90 ? 11.048 0.614 1.697 1.00 96.88 90 THR A C 1
ATOM 736 O O . THR A 1 90 ? 10.865 0.457 2.904 1.00 96.88 90 THR A O 1
ATOM 739 N N . LEU A 1 91 ? 10.042 0.580 0.817 1.00 96.88 91 LEU A N 1
ATOM 740 C CA . LEU A 1 91 ? 8.646 0.359 1.202 1.00 96.88 91 LEU A CA 1
ATOM 741 C C . LEU A 1 91 ? 8.418 -1.044 1.783 1.00 96.88 91 LEU A C 1
ATOM 743 O O . LEU A 1 91 ? 7.614 -1.195 2.699 1.00 96.88 91 LEU A O 1
ATOM 747 N N . GLU A 1 92 ? 9.117 -2.072 1.297 1.00 96.25 92 GLU A N 1
ATOM 748 C CA . GLU A 1 92 ? 9.026 -3.426 1.857 1.00 96.25 92 GLU A CA 1
ATOM 749 C C . GLU A 1 92 ? 9.543 -3.492 3.296 1.00 96.25 92 GLU A C 1
ATOM 751 O O . GLU A 1 92 ? 8.915 -4.140 4.133 1.00 96.25 92 GLU A O 1
ATOM 756 N N . GLU A 1 93 ? 10.639 -2.804 3.616 1.00 96.06 93 GLU A N 1
ATOM 757 C CA . GLU A 1 93 ? 11.151 -2.735 4.991 1.00 96.06 93 GLU A CA 1
ATOM 758 C C . GLU A 1 93 ? 10.231 -1.923 5.917 1.00 96.06 93 GLU A C 1
ATOM 760 O O . GLU A 1 93 ? 9.971 -2.329 7.057 1.00 96.06 93 GLU A O 1
ATOM 765 N N . GLU A 1 94 ? 9.6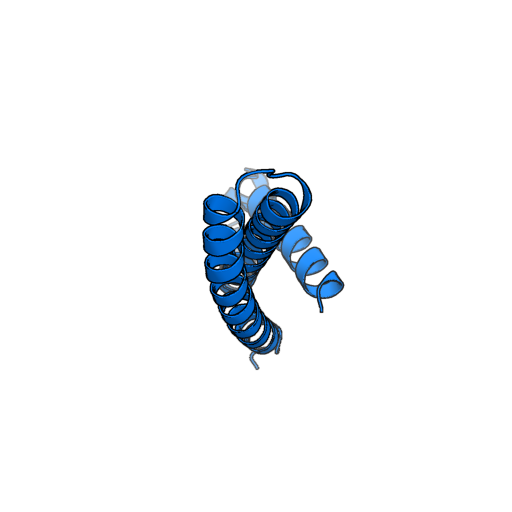56 -0.824 5.420 1.00 95.94 94 GLU A N 1
ATOM 766 C CA . GLU A 1 94 ? 8.630 -0.063 6.145 1.00 95.94 94 GLU A CA 1
ATOM 767 C C . GLU A 1 94 ? 7.411 -0.947 6.455 1.00 95.94 94 GLU A C 1
ATOM 769 O O . GLU A 1 94 ? 6.961 -1.018 7.601 1.00 95.94 94 GLU A O 1
ATOM 774 N N . LEU A 1 95 ? 6.913 -1.688 5.461 1.00 96.62 95 LEU A N 1
ATOM 775 C CA . LEU A 1 95 ? 5.788 -2.612 5.614 1.00 96.62 95 LEU A CA 1
ATOM 776 C C . LEU A 1 95 ? 6.081 -3.733 6.610 1.00 96.62 95 LEU A C 1
ATOM 778 O O . LEU A 1 95 ? 5.224 -4.051 7.435 1.00 96.62 95 LEU A O 1
ATOM 782 N N . LYS A 1 96 ? 7.279 -4.327 6.563 1.00 94.06 96 LYS A N 1
ATOM 783 C CA . LYS A 1 96 ? 7.698 -5.340 7.542 1.00 94.06 96 LYS A CA 1
ATOM 784 C C . LYS A 1 96 ? 7.675 -4.776 8.954 1.00 94.06 96 LYS A C 1
ATOM 786 O O . LYS A 1 96 ? 7.152 -5.438 9.841 1.00 94.06 96 LYS A O 1
ATOM 791 N N . THR A 1 97 ? 8.183 -3.561 9.141 1.00 94.31 97 THR A N 1
ATOM 792 C CA . THR A 1 97 ? 8.206 -2.884 10.444 1.00 94.31 97 THR A CA 1
ATOM 793 C C . THR A 1 97 ? 6.792 -2.610 10.954 1.00 94.31 97 THR A C 1
ATOM 795 O O . THR A 1 97 ? 6.485 -2.896 12.107 1.00 94.31 97 THR A O 1
ATOM 798 N N . LEU A 1 98 ? 5.905 -2.106 10.093 1.00 93.50 98 LEU A N 1
ATOM 799 C CA . LEU A 1 98 ? 4.515 -1.794 10.445 1.00 93.50 98 LEU A CA 1
ATOM 800 C C . LEU A 1 98 ? 3.645 -3.041 10.686 1.00 93.50 98 LEU A C 1
ATOM 802 O O . LEU A 1 98 ? 2.611 -2.938 11.340 1.00 93.50 98 LEU A O 1
ATOM 806 N N . LEU A 1 99 ? 4.041 -4.207 10.167 1.00 89.94 99 LEU A N 1
ATOM 807 C CA . LEU A 1 99 ? 3.373 -5.491 10.407 1.00 89.94 99 LEU A CA 1
ATOM 808 C C . LEU A 1 99 ? 3.709 -6.116 11.767 1.00 89.94 99 LEU A C 1
ATOM 810 O O . LEU A 1 99 ? 3.065 -7.097 12.151 1.00 89.94 99 LEU A O 1
ATOM 814 N N . ILE A 1 100 ? 4.725 -5.608 12.465 1.00 86.56 100 ILE A N 1
ATOM 815 C CA . ILE A 1 100 ? 5.070 -6.080 13.804 1.00 86.56 100 ILE A CA 1
ATOM 816 C C . ILE A 1 100 ? 4.016 -5.519 14.768 1.00 86.56 100 ILE A C 1
ATOM 818 O O . ILE A 1 100 ? 3.827 -4.299 14.798 1.00 86.56 100 ILE A O 1
ATOM 822 N N . PRO A 1 101 ? 3.315 -6.375 15.537 1.00 77.25 101 PRO A N 1
ATOM 823 C CA . PRO A 1 101 ? 2.397 -5.913 16.567 1.00 77.25 101 PRO A CA 1
ATOM 824 C C . PRO A 1 101 ? 3.120 -4.934 17.488 1.00 77.25 101 PRO A C 1
ATOM 826 O O . PRO A 1 101 ? 4.220 -5.219 17.958 1.00 77.25 101 PRO A O 1
ATOM 829 N N . LYS A 1 102 ? 2.516 -3.770 17.713 1.00 65.12 102 LYS A N 1
ATOM 830 C CA . LYS A 1 102 ? 2.963 -2.879 18.778 1.00 65.12 102 LYS A CA 1
ATOM 831 C C . LYS A 1 102 ? 2.362 -3.425 20.071 1.00 65.12 102 LYS A C 1
ATOM 833 O O . LYS A 1 102 ? 1.142 -3.578 20.122 1.00 65.12 102 LYS A O 1
ATOM 838 N N . ASP A 1 103 ? 3.218 -3.781 21.026 1.00 54.62 103 ASP A N 1
ATOM 839 C CA . ASP A 1 103 ? 2.814 -4.103 22.402 1.00 54.62 103 ASP A CA 1
ATOM 840 C C . ASP A 1 103 ? 2.055 -2.932 23.052 1.00 54.62 103 ASP A C 1
ATOM 842 O O . ASP A 1 103 ? 2.413 -1.758 22.771 1.00 54.62 103 ASP A O 1
#

pLDDT: mean 95.36, std 5.73, range [54.62, 98.0]

Foldseek 3Di:
DVVVLVVLVVLLVVLVVLLVDPVCVVPPVSNVVSVVSNVLSVVLNVLVVVLVVLVVLLVVLVCCLVPPPDPVSNVVSVVVNVVSVVVNVVSVVVNVVSPDDDD

Secondary structure (DSSP, 8-state):
-HHHHHHHHHHHHHHHHHTT-HHHHT-HHHHHHHHHHHHHHHHHHHHHHHHHHHHHHHHHHHHHHHH---HHHHHHHHHHHHHHHHHHHHHHHHHHHHTSPP-

Sequence (103 aa):
MLDRLEKVKERYNEITALLSDPNVLSNQERYRDLSKEHSDLTPLIRAYDRYRKMKDELAGLKEITETSSDPEMKQLAYGEMEQARASLQTLEEELKTLLIPKD